Protein AF-A0A848Y9L5-F1 (afdb_monomer)

Radius of gyration: 11.61 Å; Cα contacts (8 Å, |Δi|>4): 87; chains: 1; boundi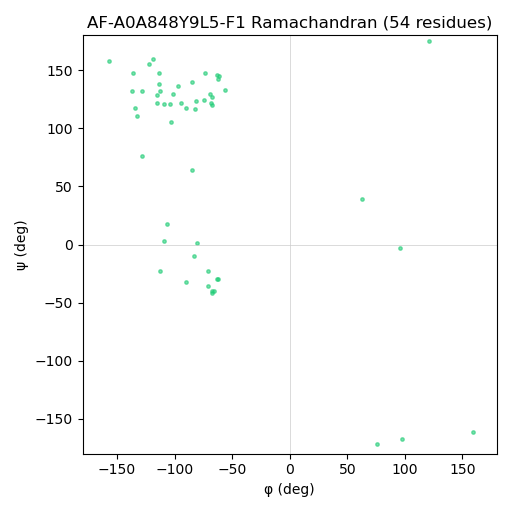ng box: 29×35×26 Å

Sequence (56 aa):
LLGSVIALQNFGGGDMVEVQPEGGGETLFVPFTHEAVPDVSIEEGRIVVVRPEEIE

pLDDT: mean 92.91, std 8.99, range [53.56, 98.06]

Nearest PDB structures (foldseek):
  3ui2-assembly1_A  TM=6.281E-01  e=5.936E-01  Arabidopsis thaliana
  5xyv-assembly1_A  TM=6.073E-01  e=9.187E-01  Drosophila melanogaster
  6z11-assembly1_D  TM=5.106E-01  e=1.715E+00  Mycolicibacterium smegmatis MC2 155
  7p4l-assembly1_C  TM=4.690E-01  e=4.108E+00  metagenome
  7p4l-assembly1_A  TM=4.680E-01  e=4.953E+00  metagenome

Mean predicted aligned error: 3.57 Å

Structure (mmCIF, N/CA/C/O backbone):
data_AF-A0A848Y9L5-F1
#
_entry.id   AF-A0A848Y9L5-F1
#
loop_
_atom_site.group_PDB
_atom_site.id
_atom_site.type_symbol
_atom_site.label_atom_id
_atom_site.label_alt_id
_atom_site.label_comp_id
_atom_site.label_asym_id
_atom_site.label_entity_id
_atom_site.label_seq_id
_atom_site.pdbx_PDB_ins_code
_atom_site.Cartn_x
_atom_site.Cartn_y
_atom_site.Cartn_z
_atom_site.occupancy
_atom_site.B_iso_or_equiv
_atom_site.auth_seq_id
_atom_site.auth_comp_id
_atom_site.auth_asym_id
_atom_site.auth_atom_id
_atom_site.pdbx_PDB_model_num
ATOM 1 N N . LEU A 1 1 ? -12.378 -6.190 6.636 1.00 85.88 1 LEU A N 1
ATOM 2 C CA . LEU A 1 1 ? -11.537 -5.505 5.625 1.00 85.88 1 LEU A CA 1
ATOM 3 C C . LEU A 1 1 ? -10.175 -6.205 5.608 1.00 85.88 1 LEU A C 1
ATOM 5 O O . LEU A 1 1 ? -9.953 -7.043 6.472 1.00 85.88 1 LEU A O 1
ATOM 9 N N . LEU A 1 2 ? -9.285 -5.953 4.638 1.00 90.38 2 LEU A N 1
ATOM 10 C CA . LEU A 1 2 ? -7.913 -6.494 4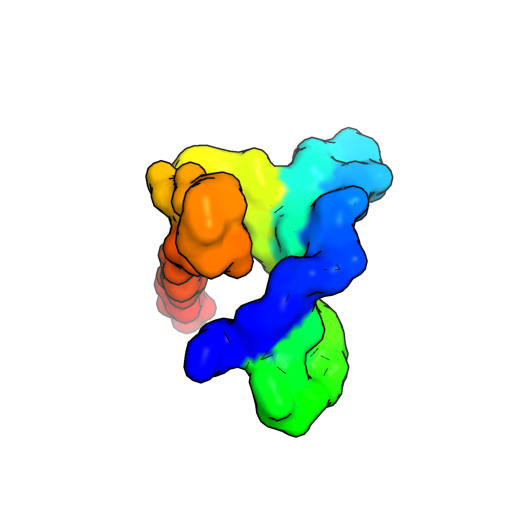.731 1.00 90.38 2 LEU A CA 1
ATOM 11 C C . LEU A 1 2 ? -7.157 -5.826 5.888 1.00 90.38 2 LEU A C 1
ATOM 13 O O . LEU A 1 2 ? -6.45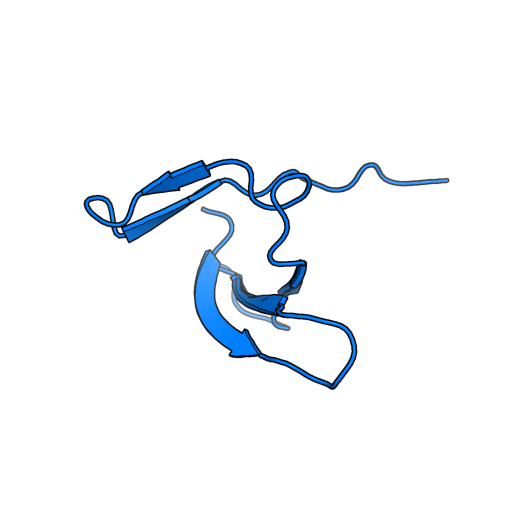8 -6.483 6.652 1.00 90.38 2 LEU A O 1
ATOM 17 N N . GLY A 1 3 ? -7.337 -4.515 6.022 1.00 95.19 3 GLY A N 1
ATOM 18 C CA . GLY A 1 3 ? -6.627 -3.684 6.974 1.00 95.19 3 GLY A CA 1
ATOM 19 C C . GLY A 1 3 ? -6.669 -2.221 6.551 1.00 95.19 3 GLY A C 1
ATOM 20 O O . GLY A 1 3 ? -7.491 -1.840 5.713 1.00 95.19 3 GLY A O 1
ATOM 21 N N . SER A 1 4 ? -5.754 -1.434 7.104 1.00 97.00 4 SER A N 1
ATOM 22 C CA . SER A 1 4 ? -5.596 -0.010 6.801 1.00 97.00 4 SER A CA 1
ATOM 23 C C . SER A 1 4 ? -4.270 0.244 6.100 1.00 97.00 4 SER A C 1
ATOM 25 O O . SER A 1 4 ? -3.244 -0.292 6.514 1.00 97.00 4 SER A O 1
ATOM 27 N N . VAL A 1 5 ? -4.279 1.093 5.073 1.00 97.06 5 VAL A N 1
ATOM 28 C CA . VAL A 1 5 ? -3.043 1.620 4.479 1.00 97.06 5 VAL A CA 1
ATOM 29 C C . VAL A 1 5 ? -2.384 2.539 5.500 1.00 97.06 5 VAL A C 1
ATOM 31 O O . VAL A 1 5 ? -3.005 3.505 5.942 1.00 97.06 5 VAL A O 1
ATOM 34 N N . ILE A 1 6 ? -1.147 2.236 5.886 1.00 97.50 6 ILE A N 1
ATOM 35 C CA . ILE A 1 6 ? -0.406 3.029 6.879 1.00 97.50 6 ILE A CA 1
ATOM 36 C C . ILE A 1 6 ? 0.791 3.764 6.280 1.00 97.50 6 ILE A C 1
ATOM 38 O O . ILE A 1 6 ? 1.206 4.786 6.824 1.00 97.50 6 ILE A O 1
ATOM 42 N N . ALA A 1 7 ? 1.317 3.284 5.152 1.00 97.56 7 ALA A N 1
ATOM 43 C CA . ALA A 1 7 ? 2.404 3.935 4.439 1.00 97.56 7 ALA A CA 1
ATOM 44 C C . ALA A 1 7 ? 2.433 3.541 2.957 1.00 97.56 7 ALA A C 1
ATOM 46 O O . ALA A 1 7 ? 1.943 2.484 2.556 1.00 97.56 7 ALA A O 1
ATOM 47 N N . LEU A 1 8 ? 3.066 4.402 2.162 1.00 96.81 8 LEU A N 1
ATOM 48 C CA . LEU A 1 8 ? 3.637 4.062 0.864 1.00 96.81 8 LEU A CA 1
ATOM 49 C C . LEU A 1 8 ? 5.156 4.095 1.023 1.00 96.81 8 LEU A C 1
ATOM 51 O O . LEU A 1 8 ? 5.711 5.120 1.419 1.00 96.81 8 LEU A O 1
ATOM 55 N N . GLN A 1 9 ? 5.809 2.972 0.748 1.00 97.50 9 GLN A N 1
ATOM 56 C CA . GLN A 1 9 ? 7.249 2.791 0.910 1.00 97.50 9 GLN A CA 1
ATOM 57 C C . GLN A 1 9 ? 7.915 2.601 -0.450 1.00 97.50 9 GLN A C 1
ATOM 59 O O . GLN A 1 9 ? 7.341 1.982 -1.342 1.00 97.50 9 GLN A O 1
ATOM 64 N N . ASN A 1 10 ? 9.158 3.059 -0.590 1.00 96.31 10 ASN A N 1
ATOM 65 C CA . ASN A 1 10 ? 9.995 2.746 -1.745 1.00 96.31 10 ASN A CA 1
ATOM 66 C C . ASN A 1 10 ? 11.399 2.354 -1.273 1.00 96.31 10 ASN A C 1
ATOM 68 O O . ASN A 1 10 ? 12.111 3.152 -0.665 1.00 96.31 10 ASN A O 1
ATOM 72 N N . PHE A 1 11 ? 11.793 1.114 -1.566 1.00 92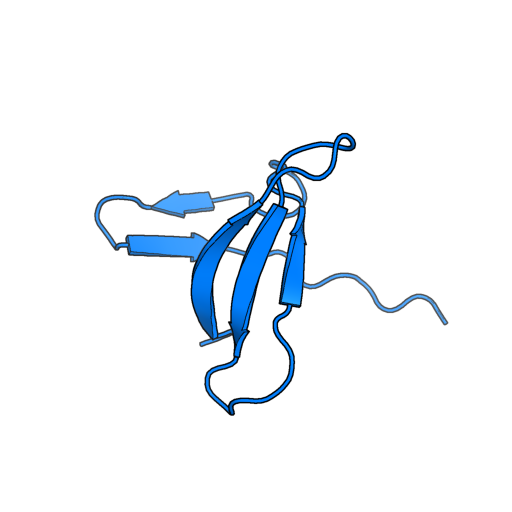.69 11 PHE A N 1
ATOM 73 C CA . PHE A 1 11 ? 13.086 0.539 -1.172 1.00 92.69 11 PHE A CA 1
ATOM 74 C C . PHE A 1 11 ? 14.071 0.413 -2.351 1.00 92.69 11 PHE A C 1
ATOM 76 O O . PHE A 1 11 ? 15.035 -0.345 -2.278 1.00 92.69 11 PHE A O 1
ATOM 83 N N . GLY A 1 12 ? 13.826 1.128 -3.455 1.00 93.88 12 GLY A N 1
ATOM 84 C CA . GLY A 1 12 ? 14.641 1.104 -4.677 1.00 93.88 12 GLY A CA 1
ATOM 85 C C . GLY A 1 12 ? 14.149 0.147 -5.771 1.00 93.88 12 GLY A C 1
ATOM 86 O O . GLY A 1 12 ? 14.729 0.132 -6.854 1.00 93.88 12 GLY A O 1
ATOM 87 N N . GLY A 1 13 ? 13.083 -0.623 -5.516 1.00 92.00 13 GLY A N 1
ATOM 88 C CA . GLY A 1 13 ? 12.468 -1.566 -6.467 1.00 92.00 13 GLY A CA 1
ATOM 89 C C . GLY A 1 13 ? 11.095 -1.145 -7.007 1.00 92.00 13 GLY A C 1
ATOM 90 O O . GLY A 1 13 ? 10.484 -1.909 -7.747 1.00 92.00 13 GLY A O 1
ATOM 91 N N . GLY A 1 14 ? 10.610 0.042 -6.631 1.00 94.94 14 GLY A N 1
ATOM 92 C CA . GLY A 1 14 ? 9.247 0.505 -6.898 1.00 94.94 14 GLY A CA 1
ATOM 93 C C . GLY A 1 14 ? 8.485 0.826 -5.612 1.00 94.94 14 GLY A C 1
ATOM 94 O O . GLY A 1 14 ? 8.998 0.624 -4.508 1.00 94.94 14 GLY A O 1
ATOM 95 N N . ASP A 1 15 ? 7.274 1.352 -5.776 1.00 98.00 15 ASP A N 1
ATOM 96 C CA . ASP A 1 15 ? 6.414 1.749 -4.663 1.00 98.00 15 ASP A CA 1
ATOM 97 C C . ASP A 1 15 ? 5.610 0.556 -4.126 1.00 98.00 15 ASP A C 1
ATOM 99 O O . ASP A 1 15 ? 5.095 -0.271 -4.884 1.00 98.00 15 ASP A O 1
ATOM 103 N N . MET A 1 16 ? 5.482 0.484 -2.804 1.00 97.50 16 MET A N 1
ATOM 104 C CA . MET A 1 16 ? 4.786 -0.571 -2.070 1.00 97.50 16 MET A CA 1
ATOM 105 C C . MET A 1 16 ? 3.783 0.050 -1.098 1.00 97.50 16 MET A C 1
ATOM 107 O O . MET A 1 16 ? 4.132 0.937 -0.320 1.00 97.50 16 MET A O 1
ATOM 111 N N . VAL A 1 17 ? 2.551 -0.449 -1.096 1.00 97.06 17 VAL A N 1
ATOM 112 C CA . VAL A 1 17 ? 1.544 -0.143 -0.076 1.00 97.06 17 VAL A CA 1
ATOM 113 C C . VAL A 1 17 ? 1.803 -1.022 1.142 1.00 97.06 17 VAL A C 1
ATOM 115 O O . VAL A 1 17 ? 1.804 -2.248 1.036 1.00 97.06 17 VAL A O 1
ATOM 118 N N . GLU A 1 18 ? 1.981 -0.399 2.302 1.00 97.31 18 GLU A N 1
ATOM 119 C CA . GLU A 1 18 ? 2.053 -1.086 3.587 1.00 97.31 18 GLU A CA 1
ATOM 120 C C . GLU A 1 18 ? 0.669 -1.093 4.250 1.00 97.31 18 GLU A C 1
ATOM 122 O O . GLU A 1 18 ? 0.071 -0.037 4.493 1.00 97.31 18 GLU A O 1
ATOM 127 N N . VAL A 1 19 ? 0.152 -2.289 4.538 1.00 96.62 19 VAL A N 1
ATOM 128 C CA . VAL A 1 19 ? -1.181 -2.501 5.111 1.00 96.62 19 VAL A CA 1
ATOM 129 C C . VAL A 1 19 ? -1.056 -3.109 6.504 1.00 96.62 19 VAL A C 1
ATOM 131 O O . VAL A 1 19 ? -0.516 -4.202 6.655 1.00 96.62 19 VAL A O 1
ATOM 134 N N . GLN A 1 20 ? -1.609 -2.439 7.516 1.00 97.44 20 GLN A N 1
ATOM 135 C CA . GLN A 1 20 ? -1.789 -3.005 8.855 1.00 97.44 20 GLN A CA 1
ATOM 136 C C . GLN A 1 20 ? -3.059 -3.865 8.872 1.00 97.44 20 GLN A C 1
ATOM 138 O O . GLN A 1 20 ? -4.144 -3.299 8.694 1.00 97.44 20 GLN A O 1
ATOM 143 N N . PRO A 1 21 ? -2.977 -5.189 9.114 1.00 95.94 21 PRO A N 1
ATOM 144 C CA . PRO A 1 21 ? -4.165 -6.031 9.162 1.00 95.94 21 PRO A CA 1
ATOM 145 C C . PRO A 1 21 ? -5.116 -5.640 10.293 1.00 95.94 21 PRO A C 1
ATOM 147 O O . PRO A 1 21 ? -4.684 -5.264 11.384 1.00 95.94 21 PRO A O 1
ATOM 150 N N . GLU A 1 22 ? -6.419 -5.798 10.051 1.00 92.25 22 GLU A N 1
ATOM 151 C CA . GLU A 1 22 ? -7.477 -5.471 11.022 1.00 92.25 22 GLU A CA 1
ATOM 152 C C . GLU A 1 22 ? -7.379 -6.322 12.305 1.00 92.25 22 GLU A C 1
ATOM 154 O O . GLU A 1 22 ? -7.700 -5.853 13.393 1.00 92.25 22 GLU A O 1
ATOM 159 N N . GLY A 1 23 ? -6.861 -7.552 12.196 1.00 91.12 23 GLY A N 1
ATOM 160 C CA . GLY A 1 23 ? -6.590 -8.438 13.336 1.00 91.12 23 GLY A CA 1
ATOM 161 C C . GLY A 1 23 ? -5.283 -8.150 14.090 1.00 91.12 23 GLY A C 1
ATOM 162 O O . GLY A 1 23 ? -4.968 -8.873 15.033 1.00 91.12 23 GLY A O 1
ATOM 163 N N . GLY A 1 24 ? -4.517 -7.130 13.687 1.00 89.69 24 GLY A N 1
ATOM 164 C CA . GLY A 1 24 ? -3.146 -6.910 14.154 1.00 89.69 24 GLY A CA 1
ATOM 165 C C . GLY A 1 24 ? -2.136 -7.877 13.517 1.00 89.69 24 GLY A C 1
ATOM 166 O O . GLY A 1 24 ? -2.465 -8.613 12.589 1.00 89.69 24 GLY A O 1
ATOM 167 N N . GLY A 1 25 ? -0.896 -7.864 14.013 1.00 93.88 25 GLY A N 1
ATOM 168 C CA . GLY A 1 25 ? 0.208 -8.672 13.479 1.00 93.88 25 GLY A CA 1
ATOM 169 C C . GLY A 1 25 ? 1.114 -7.905 12.513 1.00 93.88 25 GLY A C 1
ATOM 170 O O . GLY A 1 25 ? 1.064 -6.674 12.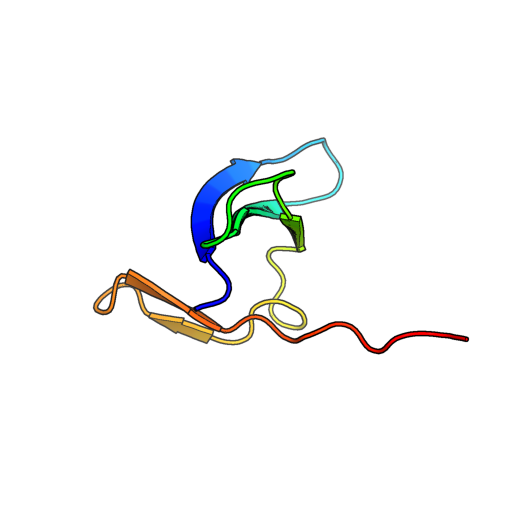457 1.00 93.88 25 GLY A O 1
ATOM 171 N N . GLU A 1 26 ? 1.965 -8.646 11.799 1.00 96.25 26 GLU A N 1
ATOM 172 C CA . GLU A 1 26 ? 2.899 -8.089 10.814 1.00 96.25 26 GLU A CA 1
ATOM 173 C C . GLU A 1 26 ? 2.163 -7.376 9.675 1.00 96.25 26 GLU A C 1
ATOM 175 O O . GLU A 1 26 ? 1.071 -7.777 9.260 1.00 96.25 26 GLU A O 1
ATOM 180 N N . THR A 1 27 ? 2.767 -6.295 9.182 1.00 96.06 27 THR A N 1
ATOM 181 C CA . THR A 1 27 ? 2.228 -5.534 8.059 1.00 96.06 27 THR A CA 1
ATOM 182 C C . THR A 1 27 ? 2.425 -6.298 6.755 1.00 96.06 27 THR A C 1
ATOM 184 O O . THR A 1 27 ? 3.384 -7.048 6.570 1.00 96.06 27 THR A O 1
ATOM 187 N N . LEU A 1 28 ? 1.478 -6.124 5.839 1.00 93.62 28 LEU A N 1
ATOM 188 C CA . LEU A 1 28 ? 1.534 -6.703 4.503 1.00 93.62 28 LEU A CA 1
ATOM 189 C C . LEU A 1 28 ? 2.079 -5.657 3.536 1.00 93.62 28 LEU A C 1
ATOM 191 O O . LEU A 1 28 ? 1.630 -4.511 3.553 1.00 93.62 28 LEU A O 1
ATOM 195 N N . PHE A 1 29 ? 2.989 -6.066 2.658 1.00 94.88 29 PHE A N 1
ATOM 196 C CA . PHE A 1 29 ? 3.483 -5.226 1.573 1.00 94.88 29 PHE A CA 1
ATOM 197 C C . PHE A 1 29 ? 2.861 -5.660 0.252 1.00 94.88 29 PHE A C 1
ATOM 199 O O . PHE A 1 29 ? 3.022 -6.801 -0.179 1.00 94.88 29 PHE A O 1
ATOM 206 N N . VAL A 1 30 ? 2.166 -4.734 -0.400 1.00 95.00 30 VAL A N 1
ATOM 207 C CA . VAL A 1 30 ? 1.516 -4.947 -1.696 1.00 95.00 30 VAL A CA 1
ATOM 208 C C . VAL A 1 30 ? 2.186 -4.038 -2.725 1.00 95.00 30 VAL A C 1
ATOM 210 O O . VAL A 1 30 ? 2.294 -2.840 -2.465 1.00 95.00 30 VAL A O 1
ATOM 213 N N . PRO A 1 31 ? 2.633 -4.544 -3.888 1.00 96.12 31 PRO A N 1
ATOM 214 C CA . PRO A 1 31 ? 3.141 -3.686 -4.955 1.00 96.12 31 PRO A CA 1
ATOM 215 C C . PRO A 1 31 ? 2.108 -2.638 -5.361 1.00 96.12 31 PRO A C 1
ATOM 217 O O . PRO A 1 31 ? 0.948 -2.975 -5.594 1.00 96.12 31 PRO A O 1
ATOM 220 N N . PHE A 1 32 ? 2.507 -1.372 -5.480 1.00 96.88 32 PHE A N 1
ATOM 221 C CA . PHE A 1 32 ? 1.610 -0.323 -5.961 1.00 96.88 32 PHE A CA 1
ATOM 222 C C . PHE A 1 32 ? 1.605 -0.278 -7.495 1.00 96.88 32 PHE A C 1
ATOM 224 O O . PHE A 1 32 ? 2.058 0.673 -8.130 1.00 96.88 32 PHE A O 1
ATOM 231 N N . THR A 1 33 ? 1.120 -1.363 -8.097 1.00 96.56 33 THR A N 1
ATOM 232 C CA . THR A 1 33 ? 0.961 -1.529 -9.547 1.00 96.56 33 THR A CA 1
ATOM 233 C C . THR A 1 33 ? -0.510 -1.739 -9.887 1.00 96.56 33 THR A C 1
ATOM 235 O O . THR A 1 33 ? -1.289 -2.159 -9.037 1.00 96.56 33 THR A O 1
ATOM 238 N N . HIS A 1 34 ? -0.907 -1.494 -11.138 1.00 96.56 34 HIS A N 1
ATOM 239 C CA . HIS A 1 34 ? -2.298 -1.706 -11.555 1.00 96.56 34 HIS A CA 1
ATOM 240 C C . HIS A 1 34 ? -2.738 -3.179 -11.453 1.00 96.56 34 HIS A C 1
ATOM 242 O O . HIS A 1 34 ? -3.904 -3.459 -11.202 1.00 96.56 34 HIS A O 1
ATOM 248 N N . GLU A 1 35 ? -1.808 -4.124 -11.608 1.00 96.56 35 GLU A N 1
ATOM 249 C CA . GLU A 1 35 ? -2.089 -5.559 -11.480 1.00 96.56 35 GLU A CA 1
ATOM 250 C C . GLU A 1 35 ? -2.445 -5.951 -10.039 1.00 96.56 35 GLU A C 1
ATOM 252 O O . GLU A 1 35 ? -3.353 -6.748 -9.823 1.00 96.56 35 GLU A O 1
ATOM 257 N N . ALA A 1 36 ? -1.754 -5.376 -9.050 1.00 95.75 36 ALA A N 1
ATOM 258 C CA . ALA A 1 36 ? -1.981 -5.675 -7.637 1.00 95.75 36 ALA A CA 1
ATOM 259 C C . ALA A 1 36 ? -3.033 -4.757 -6.991 1.00 95.75 36 ALA A C 1
ATOM 261 O O . ALA A 1 36 ? -3.765 -5.192 -6.100 1.00 95.75 36 ALA A O 1
ATOM 262 N N . VAL A 1 37 ? -3.128 -3.504 -7.445 1.00 97.19 37 VAL A N 1
ATOM 263 C CA . VAL A 1 37 ? -4.042 -2.465 -6.950 1.00 97.19 37 VAL A CA 1
ATOM 264 C C . VAL A 1 37 ? -4.812 -1.849 -8.131 1.00 97.19 37 VAL A C 1
ATOM 266 O O . VAL A 1 37 ? -4.490 -0.749 -8.587 1.00 97.19 37 VAL A O 1
ATOM 269 N N . PRO A 1 38 ? -5.819 -2.553 -8.678 1.00 97.94 38 PRO A N 1
ATOM 270 C CA . PRO A 1 38 ? -6.514 -2.126 -9.895 1.00 97.94 38 PRO A CA 1
ATOM 271 C C . PRO A 1 38 ? -7.422 -0.908 -9.702 1.00 97.94 38 PRO A C 1
ATOM 273 O O . PRO A 1 38 ? -7.719 -0.219 -10.677 1.00 97.94 38 PRO A O 1
ATOM 276 N N . ASP A 1 39 ? -7.865 -0.642 -8.469 1.00 98.06 39 ASP A N 1
ATOM 277 C CA . ASP A 1 39 ? -8.819 0.422 -8.159 1.00 98.06 39 ASP A CA 1
ATOM 278 C C . ASP A 1 39 ? -8.397 1.198 -6.902 1.00 98.06 39 ASP A C 1
ATOM 280 O O . ASP A 1 39 ? -8.056 0.612 -5.866 1.00 98.06 39 ASP A O 1
ATOM 284 N N . VAL A 1 40 ? -8.424 2.527 -7.017 1.00 97.81 40 VAL A N 1
ATOM 285 C CA . VAL A 1 40 ? -8.094 3.487 -5.964 1.00 97.81 40 VAL A CA 1
ATOM 286 C C . VAL A 1 40 ? -9.194 4.542 -5.925 1.00 97.81 40 VAL A C 1
ATOM 288 O O . VAL A 1 40 ? -9.282 5.395 -6.809 1.00 97.81 40 VAL A 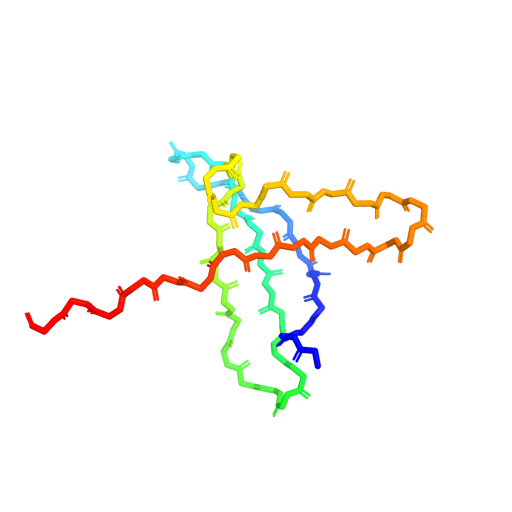O 1
ATOM 291 N N . SER A 1 41 ? -9.995 4.529 -4.862 1.00 97.94 41 SER A N 1
ATOM 292 C CA . SER A 1 41 ? -10.992 5.561 -4.591 1.00 97.94 41 SER A CA 1
ATOM 293 C C . SER A 1 41 ? -10.485 6.499 -3.504 1.00 97.94 41 SER A C 1
ATOM 295 O O . SER A 1 41 ? -10.457 6.167 -2.317 1.00 97.94 41 SER A O 1
ATOM 297 N N . ILE A 1 42 ? -10.084 7.701 -3.917 1.00 96.00 42 ILE A N 1
ATOM 298 C CA . ILE A 1 42 ? -9.632 8.750 -2.995 1.00 96.00 42 ILE A CA 1
ATOM 299 C C . ILE A 1 42 ? -10.808 9.318 -2.194 1.00 96.00 42 ILE A C 1
ATOM 301 O O . ILE A 1 42 ? -10.651 9.615 -1.014 1.00 96.00 42 ILE A O 1
ATOM 305 N N . GLU A 1 43 ? -11.987 9.426 -2.810 1.00 97.81 43 GLU A N 1
ATOM 306 C CA . GLU A 1 43 ? -13.199 9.922 -2.148 1.00 97.81 43 GLU A CA 1
ATOM 307 C C . GLU A 1 43 ? -13.676 8.972 -1.040 1.00 97.81 43 GLU A C 1
ATOM 309 O O . GLU A 1 43 ? -14.039 9.426 0.043 1.00 97.81 43 GLU A O 1
ATOM 314 N N . GLU A 1 44 ? -13.606 7.655 -1.270 1.00 96.88 44 GLU A N 1
ATOM 315 C CA . GLU A 1 44 ? -13.957 6.645 -0.260 1.00 96.88 44 GLU A CA 1
ATOM 316 C C . GLU A 1 44 ? -12.807 6.335 0.714 1.00 96.88 44 GLU A C 1
ATOM 318 O O . GLU A 1 44 ? -13.017 5.626 1.698 1.00 96.88 44 GLU A O 1
ATOM 323 N N . GLY A 1 45 ? -11.587 6.818 0.448 1.00 95.88 45 GLY A N 1
ATOM 324 C CA . GLY A 1 45 ? -10.398 6.475 1.233 1.00 95.88 45 GLY A CA 1
ATOM 325 C C . GLY A 1 45 ? -10.058 4.980 1.182 1.00 95.88 45 GLY A C 1
ATOM 326 O O . GLY A 1 45 ? -9.687 4.390 2.197 1.00 95.88 45 GLY A O 1
ATOM 327 N N . ARG A 1 46 ? -10.220 4.349 0.013 1.00 97.00 46 ARG A N 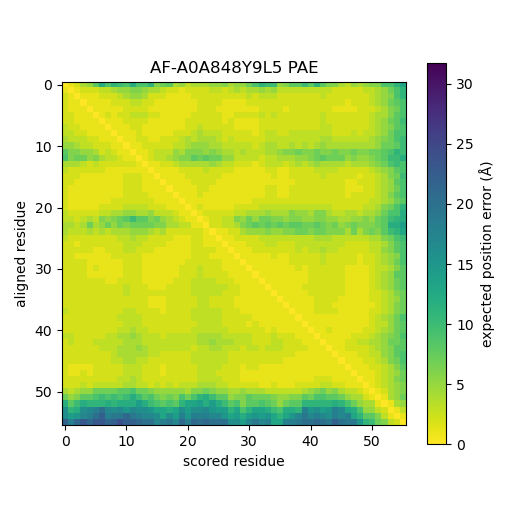1
ATOM 328 C CA . ARG A 1 46 ? -10.166 2.892 -0.168 1.00 97.00 46 ARG A CA 1
ATOM 329 C C . ARG A 1 46 ? -9.353 2.501 -1.399 1.00 97.00 46 ARG A C 1
ATOM 331 O O . ARG A 1 46 ? -9.411 3.158 -2.433 1.00 97.00 46 ARG A O 1
ATOM 338 N N . ILE A 1 47 ? -8.687 1.352 -1.308 1.00 97.56 47 ILE A N 1
ATOM 339 C CA . ILE A 1 47 ? -8.113 0.647 -2.459 1.00 97.56 47 ILE A CA 1
ATOM 340 C C . ILE A 1 47 ? -8.681 -0.771 -2.567 1.00 97.56 47 ILE A C 1
ATOM 342 O O . ILE A 1 47 ? -9.112 -1.356 -1.568 1.00 97.56 47 ILE A O 1
ATOM 346 N N . VAL A 1 48 ? -8.673 -1.333 -3.773 1.00 97.25 48 VAL A N 1
ATOM 347 C CA . VAL A 1 48 ? -8.916 -2.761 -4.012 1.00 97.25 48 VAL A CA 1
ATOM 348 C C . VAL A 1 48 ? -7.577 -3.435 -4.251 1.00 97.25 48 VAL A C 1
ATOM 350 O O . VAL A 1 48 ? -6.801 -2.973 -5.076 1.00 97.25 48 VAL A O 1
ATOM 353 N N . VAL A 1 49 ? -7.321 -4.528 -3.535 1.00 95.69 49 VAL A N 1
ATOM 354 C CA . VAL A 1 49 ? -6.106 -5.335 -3.685 1.00 95.69 49 VAL A CA 1
ATOM 355 C C . VAL A 1 49 ? -6.480 -6.693 -4.263 1.00 95.69 49 VAL A C 1
ATOM 357 O O . VAL A 1 49 ? -7.406 -7.343 -3.770 1.00 95.69 49 VAL A O 1
ATOM 360 N N . VAL A 1 50 ? -5.755 -7.128 -5.291 1.00 94.69 50 VAL A N 1
ATOM 361 C CA . VAL A 1 50 ? -5.862 -8.488 -5.829 1.00 94.69 50 VAL A CA 1
ATOM 362 C C . VAL A 1 50 ? -5.166 -9.444 -4.865 1.00 94.69 50 VAL A C 1
ATOM 364 O O . VAL A 1 50 ? -4.000 -9.260 -4.518 1.00 94.69 50 VAL A O 1
ATOM 367 N N . ARG A 1 51 ? -5.887 -10.470 -4.402 1.00 85.19 51 ARG A N 1
ATOM 368 C CA . ARG A 1 51 ? -5.284 -11.536 -3.596 1.00 85.19 51 ARG A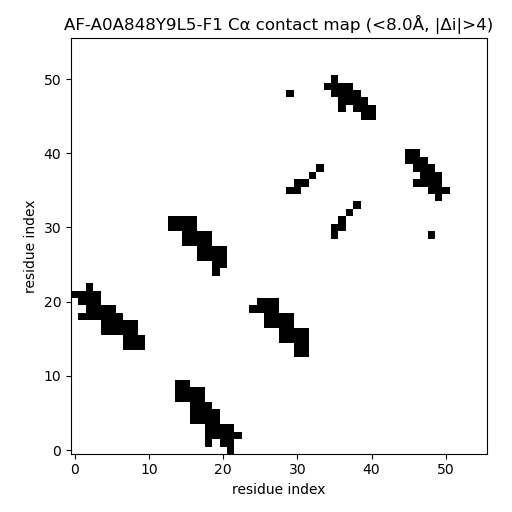 CA 1
ATOM 369 C C . ARG A 1 51 ? -4.315 -12.323 -4.495 1.00 85.19 51 ARG A C 1
ATOM 371 O O . ARG A 1 51 ? -4.761 -12.774 -5.548 1.00 85.19 51 ARG A O 1
ATOM 378 N N . PRO A 1 52 ? -3.039 -12.502 -4.103 1.00 76.31 52 PRO A N 1
ATOM 379 C CA . PRO A 1 52 ? -2.113 -13.318 -4.877 1.00 76.31 52 PRO A CA 1
ATOM 380 C C . PRO A 1 52 ? -2.616 -14.762 -4.942 1.00 76.31 52 PRO A C 1
ATOM 382 O O . PRO A 1 52 ? -3.177 -15.274 -3.970 1.00 76.31 52 PRO A O 1
ATOM 385 N N . GLU A 1 53 ? -2.428 -15.405 -6.090 1.00 76.62 53 GLU A N 1
ATOM 386 C CA . GLU A 1 53 ? -2.666 -16.839 -6.224 1.00 76.62 53 GLU A CA 1
ATOM 387 C C . GLU A 1 53 ? -1.588 -17.588 -5.427 1.00 76.62 53 GLU A C 1
ATOM 389 O O . GLU A 1 53 ? -0.398 -17.288 -5.551 1.00 76.62 53 GLU A O 1
ATOM 394 N N . GLU A 1 54 ? -1.993 -18.530 -4.571 1.00 66.25 54 GLU A N 1
ATOM 395 C CA . GLU A 1 54 ? -1.042 -19.441 -3.932 1.00 66.25 54 GLU A CA 1
ATOM 396 C C . GLU A 1 54 ? -0.459 -20.354 -5.015 1.00 66.25 54 GLU A C 1
ATOM 398 O O . GLU A 1 54 ? -1.188 -21.067 -5.704 1.00 66.25 54 GLU A O 1
ATOM 403 N N . ILE A 1 55 ? 0.859 -20.304 -5.180 1.00 61.59 55 ILE A N 1
ATOM 404 C CA . ILE A 1 55 ? 1.614 -21.275 -5.970 1.00 61.59 55 ILE A CA 1
ATOM 405 C C . ILE A 1 55 ? 2.043 -22.408 -5.029 1.00 61.59 55 ILE A C 1
ATOM 407 O O . ILE A 1 55 ? 2.753 -22.145 -4.057 1.00 61.59 55 ILE A O 1
ATOM 411 N N . GLU A 1 56 ? 1.565 -23.632 -5.297 1.00 53.56 56 GLU A N 1
ATOM 412 C CA . GLU A 1 56 ? 1.984 -24.877 -4.617 1.00 53.56 56 GLU A CA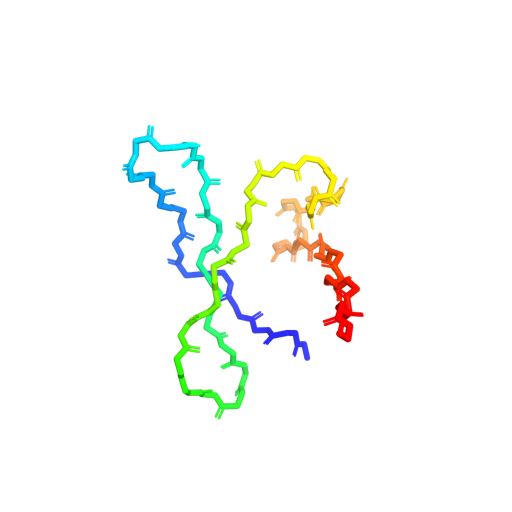 1
ATOM 413 C C . GLU A 1 56 ? 3.443 -25.256 -4.919 1.00 53.56 56 GLU A C 1
ATOM 415 O O . GLU A 1 56 ? 3.891 -25.072 -6.078 1.00 53.56 56 GLU A O 1
#

Secondary structure (DSSP, 8-state):
--EEEEEEEESSS-EEEEEEETT-SSPEEEE-STTT--EEETTTTEEE-PPPPPP-

Foldseek 3Di:
DQAAFDDWDDPPPAIWTWGAGPVGDHTDTFGPDCVQWVDDDPPVNDTDGDDDDDDD

Solvent-accessible surface area (backbone atoms only — not comparable to full-atom values): 3620 Å² total; per-residue (Å²): 125,78,47,45,83,76,46,79,45,70,88,86,84,56,53,26,38,32,28,41,32,73,89,54,78,77,66,45,79,40,60,69,40,61,83,37,38,69,44,76,39,77,92,77,74,44,72,45,69,58,79,79,81,86,81,132